Protein AF-A0A965PKW0-F1 (afdb_monomer_lite)

Secondary structure (DSSP, 8-state):
-------PPPHHHHHHHH---HHHHHHHHHHHHHHHHHHHHHHHHHHHHHH-TT-EEEEESGGG-EEEEESPPPGGG--HHHHHHHHHHHHHHHHHHHHHTSHHHHHHHHHHHTTTSTT--SS-EEE-TTS-EEEHHHHHHHHHHTT-------

Foldseek 3Di:
DQDPQDAADDLVVQCVVVVFDSVLSVQLSVLLVVVLVVVLQVVLQVLCCVLPVPWGWAFDDDPSNDTDIPPDDDPVPDDPSNVVSVVVSVVVSSVSSCQSRDPVNSVVQCVVQVSSADQGDSNQWDADPVRDIDGRSVVQVVCVVVVHDRDDDD

pLDDT: mean 87.4, std 13.44, range [31.47, 98.0]

Structure (mmCIF, N/CA/C/O backbone):
data_AF-A0A965PKW0-F1
#
_entry.id   AF-A0A965PKW0-F1
#
loop_
_atom_site.group_PDB
_atom_site.id
_atom_site.type_symbol
_atom_site.label_atom_id
_atom_site.label_alt_id
_atom_site.label_comp_id
_atom_site.label_asym_id
_atom_site.label_entity_id
_atom_site.label_seq_id
_atom_site.pdbx_PDB_ins_code
_atom_site.Cartn_x
_atom_site.Cartn_y
_atom_site.Cartn_z
_atom_site.occupancy
_atom_site.B_iso_or_equiv
_atom_site.auth_seq_id
_atom_site.auth_comp_id
_ato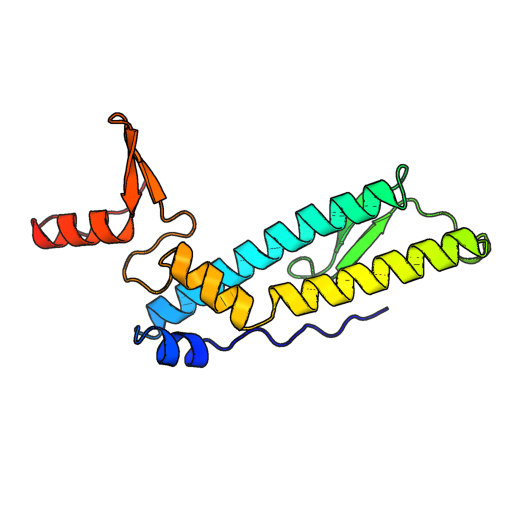m_site.auth_asym_id
_atom_site.auth_atom_id
_atom_site.pdbx_PDB_model_num
ATOM 1 N N . MET A 1 1 ? 8.504 -11.198 -18.149 1.00 33.97 1 MET A N 1
ATOM 2 C CA . MET A 1 1 ? 9.165 -11.850 -16.998 1.00 33.97 1 MET A CA 1
ATOM 3 C C . MET A 1 1 ? 8.154 -11.943 -15.864 1.00 33.97 1 MET A C 1
ATOM 5 O O . MET A 1 1 ? 7.546 -10.932 -15.546 1.00 33.97 1 MET A O 1
ATOM 9 N N . ASN A 1 2 ? 7.978 -13.122 -15.263 1.00 31.47 2 ASN A N 1
ATOM 10 C CA . ASN A 1 2 ? 6.992 -13.336 -14.200 1.00 31.47 2 ASN A CA 1
ATOM 11 C C . ASN A 1 2 ? 7.665 -13.153 -12.839 1.00 31.47 2 ASN A C 1
ATOM 13 O O . ASN A 1 2 ? 8.487 -13.976 -12.437 1.00 31.47 2 ASN A O 1
ATOM 17 N N . VAL A 1 3 ? 7.348 -12.059 -12.148 1.00 39.62 3 VAL A N 1
ATOM 18 C CA . VAL A 1 3 ? 7.779 -11.849 -10.764 1.00 39.62 3 VAL A CA 1
ATOM 19 C C . VAL A 1 3 ? 6.830 -12.641 -9.871 1.00 39.62 3 VAL A C 1
ATOM 21 O O . VAL A 1 3 ? 5.613 -12.503 -9.957 1.00 39.62 3 VAL A O 1
ATOM 24 N N . LYS A 1 4 ? 7.389 -13.543 -9.064 1.00 40.28 4 LYS A N 1
ATOM 25 C CA . LYS A 1 4 ? 6.650 -14.353 -8.092 1.00 40.28 4 LYS A CA 1
ATOM 26 C C . LYS A 1 4 ? 5.855 -13.407 -7.185 1.00 40.28 4 LYS A C 1
ATOM 28 O O . LYS A 1 4 ? 6.462 -12.520 -6.593 1.00 40.28 4 LYS A O 1
ATOM 33 N N . ALA A 1 5 ? 4.536 -13.594 -7.080 1.00 49.34 5 ALA A N 1
ATOM 34 C CA . ALA A 1 5 ? 3.728 -12.904 -6.078 1.00 49.34 5 ALA A CA 1
ATOM 35 C C . ALA A 1 5 ? 4.369 -13.165 -4.709 1.00 49.34 5 ALA A 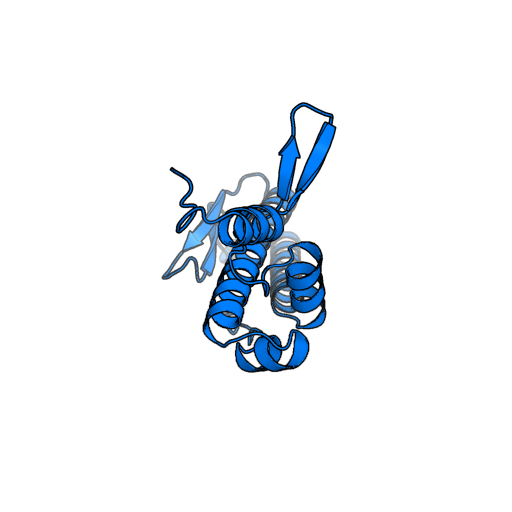C 1
ATOM 37 O O . ALA A 1 5 ? 4.522 -14.322 -4.300 1.00 49.34 5 ALA A O 1
ATOM 38 N N . TYR A 1 6 ? 4.868 -12.111 -4.071 1.00 61.50 6 TYR A N 1
ATOM 39 C CA . TYR A 1 6 ? 5.527 -12.234 -2.780 1.00 61.50 6 TYR A CA 1
ATOM 40 C C . TYR A 1 6 ? 4.489 -12.678 -1.750 1.00 61.50 6 TYR A C 1
ATOM 42 O O . TYR A 1 6 ? 3.313 -12.322 -1.832 1.00 61.50 6 TYR A O 1
ATOM 50 N N . LYS A 1 7 ? 4.914 -13.530 -0.815 1.00 72.62 7 LYS A N 1
ATOM 51 C CA . LYS A 1 7 ? 4.047 -13.988 0.267 1.00 72.62 7 LYS A CA 1
ATOM 52 C C . LYS A 1 7 ? 3.851 -12.808 1.216 1.00 72.62 7 LYS A C 1
ATOM 54 O O . LYS A 1 7 ? 4.807 -12.413 1.871 1.00 72.62 7 LYS A O 1
ATOM 59 N N . THR A 1 8 ? 2.644 -12.261 1.263 1.00 85.19 8 THR A N 1
ATOM 60 C CA . THR A 1 8 ? 2.259 -11.258 2.259 1.00 85.19 8 THR A CA 1
ATOM 61 C C . THR A 1 8 ? 2.197 -11.891 3.653 1.00 85.19 8 THR A C 1
ATOM 63 O O . THR A 1 8 ? 2.017 -13.116 3.758 1.00 85.19 8 THR A O 1
ATOM 66 N N . PRO A 1 9 ? 2.274 -11.090 4.728 1.00 90.19 9 PRO A N 1
ATOM 67 C CA . PRO A 1 9 ? 1.957 -11.554 6.074 1.00 90.19 9 PRO A CA 1
ATOM 68 C C . PRO A 1 9 ? 0.577 -12.218 6.131 1.00 90.19 9 PRO A C 1
ATOM 70 O O . PRO A 1 9 ? -0.323 -11.882 5.350 1.00 90.19 9 PRO A O 1
ATOM 73 N N . SER A 1 10 ? 0.411 -13.202 7.016 1.00 93.25 10 SER A N 1
ATOM 74 C CA . SER A 1 10 ? -0.879 -13.875 7.191 1.00 93.25 10 SER A CA 1
ATOM 75 C C . SER A 1 10 ? -1.782 -13.100 8.149 1.00 93.25 10 SER A C 1
ATOM 77 O O . SER A 1 10 ? -1.312 -12.385 9.030 1.00 93.25 10 SER A O 1
ATOM 79 N N . ILE A 1 11 ? -3.094 -13.296 8.015 1.00 96.00 11 ILE A N 1
ATOM 80 C CA . ILE A 1 11 ? -4.086 -12.785 8.975 1.00 96.00 11 ILE A CA 1
ATOM 81 C C . ILE A 1 11 ? -3.765 -13.281 10.394 1.00 96.00 11 ILE A C 1
ATOM 83 O O . ILE A 1 11 ? -3.763 -12.491 11.327 1.00 96.00 11 ILE A O 1
ATOM 87 N N . GLU A 1 12 ? -3.395 -14.557 10.540 1.00 96.56 12 GLU A N 1
ATOM 88 C CA . GLU A 1 12 ? -3.017 -15.164 11.829 1.00 96.56 12 GLU A CA 1
ATOM 89 C C . GLU A 1 12 ? -1.824 -14.465 12.490 1.00 96.56 12 GLU A C 1
ATOM 91 O O . GLU A 1 12 ? -1.749 -14.364 13.711 1.00 96.56 12 GLU A O 1
ATOM 96 N N . GLN A 1 13 ? -0.875 -13.969 11.694 1.00 96.19 13 GLN A N 1
ATOM 97 C CA . GLN A 1 13 ? 0.261 -13.220 12.220 1.00 96.19 13 GLN A CA 1
ATOM 98 C C . GLN A 1 13 ? -0.192 -11.880 12.820 1.00 96.19 13 GLN A C 1
ATOM 100 O O . GLN A 1 13 ? 0.274 -11.511 13.893 1.00 96.19 13 GLN A O 1
ATOM 105 N N . ILE A 1 14 ? -1.157 -11.207 12.184 1.00 97.31 14 ILE A N 1
ATOM 106 C CA . ILE A 1 14 ? -1.774 -9.973 12.694 1.00 97.31 14 ILE A CA 1
ATOM 107 C C . ILE A 1 14 ? -2.603 -10.260 13.957 1.00 97.31 14 ILE A C 1
ATOM 109 O O . ILE A 1 14 ? -2.472 -9.530 14.936 1.00 97.31 14 ILE A O 1
ATOM 113 N N . GLU A 1 15 ? -3.410 -11.329 13.973 1.00 97.69 15 GLU A N 1
ATOM 114 C CA . GLU A 1 15 ? -4.191 -11.740 15.156 1.00 97.69 15 GLU A CA 1
ATOM 115 C C . GLU A 1 15 ? -3.287 -11.947 16.378 1.00 97.69 15 GLU A C 1
ATOM 117 O O . GLU A 1 15 ? -3.580 -11.458 17.470 1.00 97.69 15 GLU A O 1
ATOM 122 N N . ASN A 1 16 ? -2.170 -12.653 16.188 1.00 97.25 16 ASN A N 1
ATOM 123 C CA . ASN A 1 16 ? -1.241 -12.968 17.267 1.00 97.25 16 ASN A CA 1
ATOM 124 C C . ASN A 1 16 ? -0.483 -11.738 17.775 1.00 97.25 16 ASN A C 1
ATOM 126 O O . ASN A 1 16 ? -0.310 -11.614 18.984 1.00 97.25 16 ASN A O 1
ATOM 130 N N . GLU A 1 17 ? -0.050 -10.850 16.878 1.00 98.00 17 GLU A N 1
ATOM 131 C CA . GLU A 1 17 ? 0.717 -9.653 17.241 1.00 98.00 17 GLU A CA 1
ATOM 132 C C . GLU A 1 17 ? -0.151 -8.596 17.936 1.00 98.00 17 GLU A C 1
ATOM 134 O O . GLU A 1 17 ? 0.231 -8.045 18.964 1.00 98.00 17 GLU A O 1
ATOM 139 N N . PHE A 1 18 ? -1.338 -8.317 17.391 1.00 97.31 18 PHE A N 1
ATOM 140 C CA . PHE A 1 18 ? -2.204 -7.241 17.882 1.00 97.31 18 PHE A CA 1
ATOM 141 C C . PHE A 1 18 ? -3.268 -7.716 18.877 1.00 97.31 18 PHE A C 1
ATOM 143 O O . PHE A 1 18 ? -4.014 -6.893 19.413 1.00 97.31 18 PHE A O 1
ATOM 150 N N . HIS A 1 19 ? -3.358 -9.027 19.123 1.00 97.50 19 HIS A N 1
ATOM 151 C CA . HIS A 1 19 ? -4.350 -9.651 20.0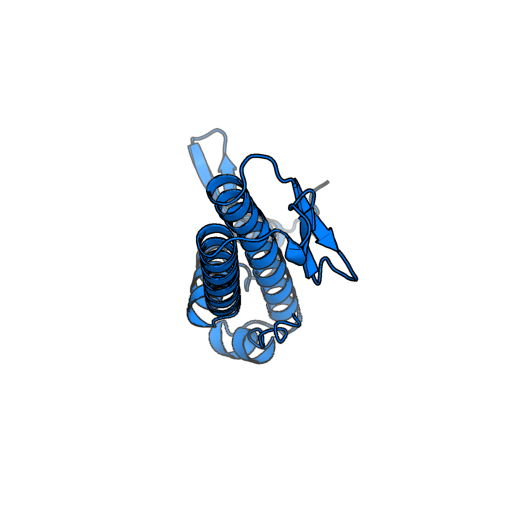04 1.00 97.50 19 HIS A CA 1
ATOM 152 C C . HIS A 1 19 ? -5.798 -9.237 19.679 1.00 97.50 19 HIS A C 1
ATOM 154 O O . HIS A 1 19 ? -6.621 -9.032 20.577 1.00 97.50 19 HIS A O 1
ATOM 160 N N . CYS A 1 20 ? -6.108 -9.088 18.390 1.00 95.94 20 CYS A N 1
ATOM 161 C CA . CYS A 1 20 ? -7.428 -8.706 17.894 1.00 95.94 20 CYS A CA 1
ATOM 162 C C . CYS A 1 20 ? -8.226 -9.919 17.394 1.00 95.94 20 CYS A C 1
ATOM 164 O O . CYS A 1 20 ? -7.696 -11.021 17.246 1.00 95.94 20 CYS A O 1
ATOM 166 N N . ASP A 1 21 ? -9.529 -9.730 17.165 1.00 96.81 21 ASP A N 1
ATOM 167 C CA . ASP A 1 21 ? -10.345 -10.776 16.555 1.00 96.81 21 ASP A CA 1
ATOM 168 C C . ASP A 1 21 ? -10.036 -10.928 15.056 1.00 96.81 21 ASP A C 1
ATOM 170 O O . ASP A 1 21 ? -9.511 -10.021 14.402 1.00 96.81 21 ASP A O 1
ATOM 174 N N . ARG A 1 22 ? -10.411 -12.079 14.488 1.00 96.62 22 ARG A N 1
ATOM 175 C CA . ARG A 1 22 ? -10.167 -12.382 13.075 1.00 96.62 22 ARG A CA 1
ATOM 176 C C . ARG A 1 22 ? -10.711 -11.326 12.125 1.00 96.62 22 ARG A C 1
ATOM 178 O O . ARG A 1 22 ? -10.100 -11.039 11.103 1.00 96.62 22 ARG A O 1
ATOM 185 N N . LYS A 1 23 ? -11.870 -10.752 12.443 1.00 97.00 23 LYS A N 1
ATOM 186 C CA . LYS A 1 23 ? -12.534 -9.769 11.585 1.00 97.00 23 LYS A CA 1
ATOM 187 C C . LYS A 1 23 ? -11.747 -8.458 11.549 1.00 97.00 23 LYS A C 1
ATOM 189 O O . LYS A 1 23 ? -11.656 -7.815 10.503 1.00 97.00 23 LYS A O 1
ATOM 194 N N . ASP A 1 24 ? -11.213 -8.040 12.687 1.00 97.00 24 ASP A N 1
ATOM 195 C CA . ASP A 1 24 ? -10.373 -6.860 12.819 1.00 97.00 24 ASP A CA 1
ATOM 196 C C . ASP A 1 24 ? -8.998 -7.102 12.172 1.00 97.00 24 ASP A C 1
ATOM 198 O O . ASP A 1 24 ? -8.521 -6.233 11.441 1.00 97.00 24 ASP A O 1
ATOM 202 N N . ALA A 1 25 ? -8.431 -8.306 12.306 1.00 97.44 25 ALA A N 1
ATOM 203 C CA . ALA A 1 25 ? -7.211 -8.713 11.607 1.00 97.44 25 ALA A CA 1
ATOM 204 C C . ALA A 1 25 ? -7.379 -8.766 10.077 1.00 97.44 25 ALA A C 1
ATOM 206 O O . ALA A 1 25 ? -6.542 -8.236 9.353 1.00 97.44 25 ALA A O 1
ATOM 207 N N . GLU A 1 26 ? -8.472 -9.341 9.563 1.00 97.12 26 GLU A N 1
ATOM 208 C CA . GLU A 1 26 ? -8.801 -9.366 8.128 1.00 97.12 26 GLU A CA 1
ATOM 209 C C . GLU A 1 26 ? -8.964 -7.952 7.561 1.00 97.12 26 GLU A C 1
ATOM 211 O O . GLU A 1 26 ? -8.491 -7.650 6.465 1.00 97.12 26 GLU A O 1
ATOM 216 N N . ARG A 1 27 ? -9.596 -7.052 8.322 1.00 97.25 27 ARG A N 1
ATOM 217 C CA . ARG A 1 27 ? -9.718 -5.644 7.932 1.00 97.25 27 ARG A CA 1
ATOM 218 C C . ARG A 1 27 ? -8.357 -4.949 7.896 1.00 97.25 27 ARG A C 1
ATOM 220 O O . ARG A 1 27 ? -8.063 -4.277 6.912 1.00 97.25 27 ARG A O 1
ATOM 227 N N . ALA A 1 28 ? -7.537 -5.124 8.930 1.00 97.25 28 ALA A N 1
ATOM 228 C CA . ALA A 1 28 ? -6.191 -4.561 8.973 1.00 97.25 28 ALA A CA 1
ATOM 229 C C . ALA A 1 28 ? -5.314 -5.089 7.832 1.00 97.25 28 ALA A C 1
ATOM 231 O O . ALA A 1 28 ? -4.607 -4.311 7.198 1.00 97.25 28 ALA A O 1
ATOM 232 N N . TRP A 1 29 ? -5.427 -6.384 7.524 1.00 96.12 29 TRP A N 1
ATOM 233 C CA . TRP A 1 29 ? -4.758 -7.016 6.392 1.00 96.12 29 TRP A CA 1
ATOM 234 C C . TRP A 1 29 ? -5.142 -6.347 5.068 1.00 96.12 29 TRP A C 1
ATOM 236 O O . TRP A 1 29 ? -4.263 -5.980 4.294 1.00 96.12 29 TRP A O 1
ATOM 246 N N . ASN A 1 30 ? -6.442 -6.132 4.828 1.00 95.25 30 ASN A N 1
ATOM 247 C CA . ASN A 1 30 ? -6.916 -5.479 3.604 1.00 95.25 30 ASN A CA 1
ATOM 248 C C . ASN A 1 30 ? -6.392 -4.042 3.491 1.00 95.25 30 ASN A C 1
ATOM 250 O O . ASN A 1 30 ? -5.900 -3.659 2.436 1.00 95.25 30 ASN A O 1
ATOM 254 N N . TYR A 1 31 ? -6.440 -3.259 4.572 1.00 96.06 31 TYR A N 1
ATOM 255 C CA . TYR A 1 31 ? -5.935 -1.883 4.551 1.00 96.06 31 TYR A CA 1
ATOM 256 C C . TYR A 1 31 ? -4.422 -1.814 4.320 1.00 96.06 31 TYR A C 1
ATOM 258 O O . TYR A 1 31 ? -3.972 -0.994 3.521 1.00 96.06 31 TYR A O 1
ATOM 266 N N . ALA A 1 32 ? -3.647 -2.703 4.950 1.00 94.62 32 ALA A N 1
ATOM 267 C CA . ALA A 1 32 ? -2.208 -2.797 4.723 1.00 94.62 32 ALA A CA 1
ATOM 268 C C . ALA A 1 32 ? -1.886 -3.200 3.280 1.00 94.62 32 ALA A C 1
ATOM 270 O O . ALA A 1 32 ? -1.020 -2.593 2.654 1.00 94.62 32 ALA A O 1
ATOM 271 N N . PHE A 1 33 ? -2.622 -4.166 2.726 1.00 92.00 33 PHE A N 1
ATOM 272 C CA . PHE A 1 33 ? -2.461 -4.588 1.339 1.00 92.00 33 PHE A CA 1
ATOM 273 C C . PHE A 1 33 ? -2.781 -3.462 0.347 1.00 92.00 33 PHE A C 1
ATOM 275 O O . PHE A 1 33 ? -2.002 -3.214 -0.571 1.00 92.00 33 PHE A O 1
ATOM 282 N N . GLU A 1 34 ? -3.900 -2.761 0.535 1.00 91.44 34 GLU A N 1
ATOM 283 C CA . GLU A 1 34 ? -4.297 -1.645 -0.328 1.00 91.44 34 GLU A CA 1
ATOM 284 C C . GLU A 1 34 ? -3.306 -0.471 -0.234 1.00 91.44 34 GLU A C 1
ATOM 286 O O . GLU A 1 34 ? -2.917 0.078 -1.263 1.00 91.44 34 GLU A O 1
ATOM 291 N N . SER A 1 35 ? -2.836 -0.131 0.974 1.00 91.94 35 SER A N 1
ATOM 292 C CA . SER A 1 35 ? -1.802 0.898 1.190 1.00 91.94 35 SER A CA 1
ATOM 293 C C . SER A 1 35 ? -0.485 0.534 0.494 1.00 91.94 35 SER A C 1
ATOM 295 O O . SER A 1 35 ? 0.080 1.331 -0.255 1.00 91.94 35 SER A O 1
ATOM 297 N N . ALA A 1 36 ? -0.022 -0.708 0.670 1.00 90.44 36 ALA A N 1
ATOM 298 C CA . ALA A 1 36 ? 1.167 -1.231 0.005 1.00 90.44 36 ALA A CA 1
ATOM 299 C C . ALA A 1 36 ? 1.041 -1.190 -1.526 1.00 90.44 36 ALA A C 1
ATOM 301 O O . ALA A 1 36 ? 1.999 -0.846 -2.219 1.00 90.44 36 ALA A O 1
ATOM 302 N N . GLN A 1 37 ? -0.136 -1.531 -2.058 1.00 87.62 37 GLN A N 1
ATOM 303 C CA . GLN A 1 37 ? -0.400 -1.494 -3.491 1.00 87.62 37 GLN A CA 1
ATOM 304 C C . GLN A 1 37 ? -0.343 -0.063 -4.038 1.00 87.62 37 GLN A C 1
ATOM 306 O O . GLN A 1 37 ? 0.304 0.156 -5.059 1.00 87.62 37 GLN A O 1
ATOM 311 N N . GLU A 1 38 ? -0.995 0.898 -3.381 1.00 88.94 38 GLU A N 1
ATOM 312 C CA . GLU A 1 38 ? -0.973 2.306 -3.801 1.00 88.94 38 GLU A CA 1
ATOM 313 C C . GLU A 1 38 ? 0.448 2.861 -3.831 1.00 88.94 38 GLU A C 1
ATOM 315 O O . GLU A 1 38 ? 0.894 3.331 -4.878 1.00 88.94 38 GLU A O 1
ATOM 320 N N . ARG A 1 39 ? 1.196 2.698 -2.733 1.00 90.31 39 ARG A N 1
ATOM 321 C CA . ARG A 1 39 ? 2.584 3.175 -2.639 1.00 90.31 39 ARG A CA 1
ATOM 322 C C . ARG A 1 39 ? 3.483 2.532 -3.689 1.00 90.31 39 ARG A C 1
ATOM 324 O O . ARG A 1 39 ? 4.270 3.225 -4.329 1.00 90.31 39 ARG A O 1
ATOM 331 N N . PHE A 1 40 ? 3.324 1.226 -3.924 1.00 90.19 40 PHE A N 1
ATOM 332 C CA . PHE A 1 40 ? 4.058 0.539 -4.983 1.00 90.19 40 PHE A CA 1
ATOM 333 C C . PHE A 1 40 ? 3.818 1.179 -6.350 1.00 90.19 40 PHE A C 1
ATOM 335 O O . PHE A 1 40 ? 4.785 1.406 -7.072 1.0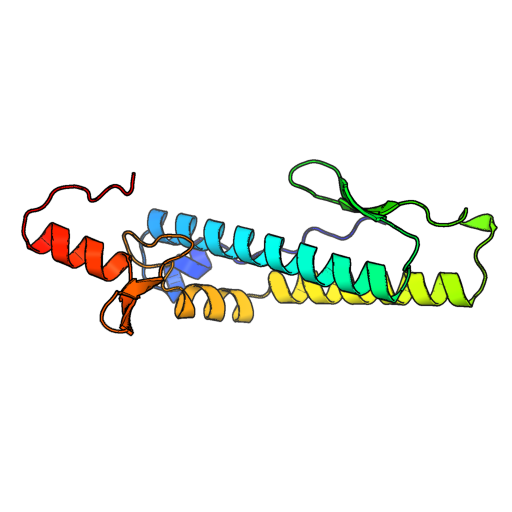0 90.19 40 PHE A O 1
ATOM 342 N N . TRP A 1 41 ? 2.565 1.452 -6.722 1.00 87.06 41 TRP A N 1
ATOM 343 C CA . TRP A 1 41 ? 2.262 2.010 -8.042 1.00 87.06 41 TRP A CA 1
ATOM 344 C C . TRP A 1 41 ? 2.749 3.442 -8.202 1.00 87.06 41 TRP A C 1
ATOM 346 O O . TRP A 1 41 ? 3.277 3.761 -9.266 1.00 87.06 41 TRP A O 1
ATOM 356 N N . GLU A 1 42 ? 2.616 4.270 -7.166 1.00 89.81 42 GLU A N 1
ATOM 357 C CA . GLU A 1 42 ? 3.132 5.641 -7.161 1.00 89.81 42 GLU A CA 1
ATOM 358 C C . GLU A 1 42 ? 4.655 5.652 -7.349 1.00 89.81 42 GLU A C 1
ATOM 360 O O . GLU A 1 42 ? 5.165 6.217 -8.318 1.00 89.81 42 GLU A O 1
ATOM 365 N N . GLU A 1 43 ? 5.387 4.933 -6.495 1.00 91.56 43 GLU A N 1
ATOM 366 C CA . GLU A 1 43 ? 6.850 4.898 -6.551 1.00 91.56 43 GLU A CA 1
ATOM 367 C C . GLU A 1 43 ? 7.362 4.210 -7.833 1.00 91.56 43 GLU A C 1
ATOM 369 O O . GLU A 1 43 ? 8.323 4.667 -8.455 1.00 91.56 43 GLU A O 1
ATOM 374 N N . ALA A 1 44 ? 6.710 3.134 -8.291 1.00 89.62 44 ALA A N 1
ATOM 375 C CA . ALA A 1 44 ? 7.103 2.438 -9.516 1.00 89.62 44 ALA A CA 1
ATOM 376 C C . ALA A 1 44 ? 6.896 3.314 -10.756 1.00 89.62 44 ALA A C 1
ATOM 378 O O . ALA A 1 44 ? 7.697 3.252 -11.694 1.00 89.62 44 ALA A O 1
ATOM 379 N N . GLN A 1 45 ? 5.844 4.138 -10.756 1.00 89.88 45 GLN A N 1
ATOM 380 C CA . GLN A 1 45 ? 5.592 5.099 -11.818 1.00 89.88 45 GLN A CA 1
ATOM 381 C C . GLN A 1 45 ? 6.686 6.164 -11.876 1.00 89.88 45 GLN A C 1
ATOM 383 O O . GLN A 1 45 ? 7.124 6.513 -12.974 1.00 89.88 45 GLN A O 1
ATOM 388 N N . ASP A 1 46 ? 7.139 6.664 -10.732 1.00 91.62 46 ASP A N 1
ATOM 389 C CA . ASP A 1 46 ? 8.189 7.680 -10.682 1.00 91.62 46 ASP A CA 1
ATOM 390 C C . ASP A 1 46 ? 9.537 7.122 -11.155 1.00 91.62 46 ASP A C 1
ATOM 392 O O . ASP A 1 46 ? 10.174 7.717 -12.025 1.00 91.62 46 ASP A O 1
ATOM 396 N N . ILE A 1 47 ? 9.906 5.906 -10.736 1.00 91.94 47 ILE A N 1
ATOM 397 C CA . ILE A 1 47 ? 11.109 5.229 -11.254 1.00 91.94 47 ILE A CA 1
ATOM 398 C C . ILE A 1 47 ? 11.002 5.009 -12.773 1.00 91.94 47 ILE A C 1
ATOM 400 O O . ILE A 1 47 ? 11.983 5.179 -13.504 1.00 91.94 47 ILE A O 1
ATOM 404 N N . ALA A 1 48 ? 9.823 4.616 -13.269 1.00 90.06 48 ALA A N 1
ATOM 405 C CA . ALA A 1 48 ? 9.609 4.415 -14.698 1.00 90.06 48 ALA A CA 1
ATOM 406 C C . ALA A 1 48 ? 9.786 5.723 -15.485 1.00 90.06 48 ALA A C 1
ATOM 408 O O . ALA A 1 48 ? 10.473 5.709 -16.505 1.00 90.06 48 ALA A O 1
ATOM 409 N N . LYS A 1 49 ? 9.230 6.842 -15.000 1.00 91.50 49 LYS A N 1
ATOM 410 C CA . LYS A 1 49 ? 9.395 8.171 -15.616 1.00 91.50 49 LYS A CA 1
ATOM 411 C C . LYS A 1 49 ? 10.855 8.618 -15.634 1.00 91.50 49 LYS A C 1
ATOM 413 O O . LYS A 1 49 ? 11.310 9.147 -16.644 1.00 91.50 49 LYS A O 1
ATOM 418 N N . ASP A 1 50 ? 11.601 8.365 -14.563 1.00 93.19 50 ASP A N 1
ATOM 419 C CA . ASP A 1 50 ? 13.012 8.752 -14.477 1.00 93.19 50 ASP A CA 1
ATOM 420 C C . ASP A 1 50 ? 13.891 7.978 -15.472 1.00 93.19 50 ASP A C 1
ATOM 422 O O . ASP A 1 50 ? 14.803 8.532 -16.094 1.00 93.19 50 ASP A O 1
ATOM 426 N N . LEU A 1 51 ? 13.627 6.681 -15.651 1.00 91.50 51 LEU A N 1
ATOM 427 C CA . LEU A 1 51 ? 14.407 5.832 -16.558 1.00 91.50 51 LEU A CA 1
ATOM 428 C C . LEU A 1 51 ? 13.955 5.954 -18.021 1.00 91.50 51 LEU A C 1
ATOM 430 O O . LEU A 1 51 ? 14.799 5.881 -18.932 1.00 91.50 51 LEU A O 1
ATOM 434 N N . PHE A 1 52 ? 12.650 6.144 -18.228 1.00 91.31 52 PHE A N 1
ATOM 435 C CA . PHE A 1 52 ? 11.943 6.117 -19.509 1.00 91.31 52 PHE A CA 1
ATOM 436 C C . PHE A 1 52 ? 10.944 7.296 -19.611 1.00 91.31 52 PHE A C 1
ATOM 438 O O . PHE A 1 52 ? 9.731 7.090 -19.551 1.00 91.31 52 PHE A O 1
ATOM 445 N N . PRO A 1 53 ? 11.426 8.540 -19.787 1.00 89.25 53 PRO A N 1
ATOM 446 C CA . PRO A 1 53 ? 10.593 9.748 -19.695 1.00 89.25 53 PRO A CA 1
ATOM 447 C C . PRO A 1 53 ? 9.498 9.849 -20.764 1.00 89.25 53 PRO A C 1
ATOM 449 O O . PRO A 1 53 ? 8.449 10.435 -20.512 1.00 89.25 53 PRO A O 1
ATOM 452 N N . ASP A 1 54 ? 9.716 9.251 -21.937 1.00 89.81 54 ASP A N 1
ATOM 453 C CA . ASP A 1 54 ? 8.757 9.263 -23.051 1.00 89.81 54 ASP A CA 1
ATOM 454 C C . ASP A 1 54 ? 7.776 8.076 -23.016 1.00 89.81 54 ASP A C 1
ATOM 456 O O . ASP A 1 54 ? 7.014 7.860 -23.960 1.00 89.81 54 ASP A O 1
ATOM 460 N N . CYS A 1 55 ? 7.819 7.265 -21.957 1.00 85.56 55 CYS A N 1
ATOM 461 C CA . CYS A 1 55 ? 6.986 6.079 -21.807 1.00 85.56 55 CYS A CA 1
ATOM 462 C C . CYS A 1 55 ? 5.819 6.321 -20.850 1.00 85.56 55 CYS A C 1
ATOM 464 O O . CYS A 1 55 ? 5.866 7.151 -19.943 1.00 85.56 55 CYS A O 1
ATOM 466 N N . THR A 1 56 ? 4.770 5.524 -21.022 1.00 86.69 56 THR A N 1
ATOM 467 C CA . THR A 1 56 ? 3.663 5.449 -20.067 1.00 86.69 56 THR A CA 1
ATOM 468 C C . THR A 1 56 ? 3.797 4.196 -19.215 1.00 86.69 56 THR A C 1
ATOM 470 O O . THR A 1 56 ? 4.247 3.150 -19.680 1.00 86.69 56 THR A O 1
ATOM 473 N N . PHE A 1 57 ? 3.417 4.304 -17.947 1.00 84.50 57 PHE A N 1
ATOM 474 C CA . PHE A 1 57 ? 3.456 3.207 -16.989 1.00 84.50 57 PHE A CA 1
ATOM 475 C C . PHE A 1 57 ? 2.042 2.885 -16.524 1.00 84.50 57 PHE A C 1
ATOM 477 O O . PHE A 1 57 ? 1.246 3.793 -16.281 1.00 84.50 57 PHE A O 1
ATOM 484 N N . GLY A 1 58 ? 1.730 1.600 -16.411 1.00 83.06 58 GLY A N 1
ATOM 485 C CA . GLY A 1 58 ? 0.420 1.150 -15.976 1.00 83.06 58 GLY A CA 1
ATOM 486 C C . GLY A 1 58 ? 0.432 -0.258 -15.405 1.00 83.06 58 GLY A C 1
ATOM 487 O O . GLY A 1 58 ? 1.478 -0.896 -15.258 1.00 83.06 58 GLY A O 1
ATOM 488 N N . ALA A 1 59 ? -0.771 -0.727 -15.091 1.00 82.69 59 ALA A N 1
ATOM 489 C CA . ALA A 1 59 ? -1.014 -2.049 -14.548 1.00 82.69 59 ALA A CA 1
ATOM 490 C C . ALA A 1 59 ? -1.919 -2.859 -15.488 1.00 82.69 59 ALA A C 1
ATOM 492 O O . ALA A 1 59 ? -2.950 -2.362 -15.940 1.00 82.69 59 ALA A O 1
ATOM 493 N N . GLU A 1 60 ? -1.574 -4.122 -15.738 1.00 77.94 60 GLU A N 1
ATOM 494 C CA . GLU A 1 60 ? -2.410 -5.063 -16.493 1.00 77.94 60 GLU A CA 1
ATOM 495 C C . GLU A 1 60 ? -2.733 -6.328 -15.689 1.00 77.94 60 GLU A C 1
ATOM 497 O O . GLU A 1 60 ? -2.096 -6.658 -14.688 1.00 77.94 60 GLU A O 1
ATOM 502 N N . GLY A 1 61 ? -3.737 -7.078 -16.151 1.00 67.31 61 GLY A N 1
ATOM 503 C CA . GLY A 1 61 ? -4.184 -8.325 -15.529 1.00 67.31 61 GLY A CA 1
ATOM 504 C C . GLY A 1 61 ? -5.098 -8.136 -14.315 1.00 67.31 61 GLY A C 1
ATOM 505 O O . GLY A 1 61 ? -5.477 -7.029 -13.936 1.00 67.31 61 GLY A O 1
ATOM 506 N N . ARG A 1 62 ? -5.506 -9.259 -13.706 1.00 58.16 62 ARG A N 1
ATOM 507 C CA . ARG A 1 62 ? -6.409 -9.242 -12.543 1.00 58.16 62 ARG A CA 1
ATOM 508 C C . ARG A 1 62 ? -5.728 -8.551 -11.363 1.00 58.16 62 ARG A C 1
ATOM 510 O O . ARG A 1 62 ? -4.584 -8.872 -11.055 1.00 58.16 62 ARG A O 1
ATOM 517 N N . CYS A 1 63 ? -6.452 -7.628 -10.730 1.00 58.91 63 CYS A N 1
ATOM 518 C CA . CYS A 1 63 ? -5.986 -6.838 -9.586 1.00 58.91 63 CYS A CA 1
ATOM 519 C C . CYS A 1 63 ? -4.689 -6.046 -9.853 1.00 58.91 63 CYS A C 1
ATOM 521 O O . CYS A 1 63 ? -3.934 -5.790 -8.921 1.00 58.91 63 CYS A O 1
ATOM 523 N N . GLY A 1 64 ? -4.408 -5.694 -11.116 1.00 60.88 64 GLY A N 1
ATOM 524 C CA . GLY A 1 64 ? -3.161 -5.022 -11.491 1.00 60.88 64 GLY A CA 1
ATOM 525 C C . GLY A 1 64 ? -1.928 -5.924 -11.393 1.00 60.88 64 GLY A C 1
ATOM 526 O O . GLY A 1 64 ? -0.846 -5.448 -11.096 1.00 60.88 64 GLY A O 1
ATOM 527 N N . GLY A 1 65 ? -2.063 -7.237 -11.597 1.00 65.44 65 GLY A N 1
ATOM 528 C CA . GLY A 1 65 ? -0.980 -8.206 -11.375 1.00 65.44 65 GLY A CA 1
ATOM 529 C C . GLY A 1 65 ? 0.311 -8.016 -12.192 1.00 65.44 65 GLY A C 1
ATOM 530 O O . GLY A 1 65 ? 1.291 -8.705 -11.911 1.00 65.44 65 GLY A O 1
ATOM 531 N N . TRP A 1 66 ? 0.341 -7.117 -13.179 1.00 70.88 66 TRP A N 1
ATOM 532 C CA . TRP A 1 66 ? 1.508 -6.843 -14.019 1.00 70.88 66 TRP A CA 1
ATOM 533 C C . TRP A 1 66 ? 1.834 -5.359 -14.063 1.00 70.88 66 TRP A C 1
ATOM 535 O O . TRP A 1 66 ? 0.997 -4.570 -14.482 1.00 70.88 66 TRP A O 1
ATOM 545 N N . ALA A 1 67 ? 3.069 -4.995 -13.718 1.00 82.00 67 ALA A N 1
ATOM 546 C CA . ALA A 1 67 ? 3.616 -3.676 -14.017 1.00 82.00 67 ALA A CA 1
ATOM 547 C C . ALA A 1 67 ? 4.052 -3.628 -15.488 1.00 82.00 67 ALA A C 1
ATOM 549 O O . ALA A 1 67 ? 4.858 -4.458 -15.920 1.00 82.00 67 ALA A O 1
ATOM 550 N N . VAL A 1 68 ? 3.507 -2.684 -16.255 1.00 84.31 68 VAL A N 1
ATOM 551 C CA . VAL A 1 68 ? 3.718 -2.580 -17.704 1.00 84.31 68 VAL A CA 1
ATOM 552 C C . VAL A 1 68 ? 4.235 -1.190 -18.056 1.00 84.31 68 VAL A C 1
ATOM 554 O O . VAL A 1 68 ? 3.688 -0.180 -17.621 1.00 84.31 68 VAL A O 1
ATOM 557 N N . VAL A 1 69 ? 5.299 -1.151 -18.861 1.00 85.88 69 VAL A N 1
ATOM 558 C CA . VAL A 1 69 ? 5.830 0.073 -19.468 1.00 85.88 69 VAL A CA 1
ATOM 559 C C . VAL A 1 69 ? 5.491 0.029 -20.954 1.00 85.88 69 VAL A C 1
ATOM 561 O O . VAL A 1 69 ? 5.908 -0.885 -21.667 1.00 85.88 69 VAL A O 1
ATOM 564 N N . TYR A 1 70 ? 4.721 1.002 -21.415 1.00 86.94 70 TYR A N 1
ATOM 565 C CA . TYR A 1 70 ? 4.316 1.144 -22.807 1.00 86.94 70 TYR A CA 1
ATOM 566 C C . TYR A 1 70 ? 5.240 2.112 -23.543 1.00 86.94 70 TYR A C 1
ATOM 568 O O . TYR A 1 70 ? 5.925 2.921 -22.927 1.00 86.94 70 TYR A O 1
ATOM 576 N N . GLN A 1 71 ? 5.199 2.061 -24.878 1.00 89.81 71 GLN A N 1
ATOM 577 C CA . GLN A 1 71 ? 5.930 2.979 -25.768 1.00 89.81 71 GLN A CA 1
ATOM 578 C C . GLN A 1 71 ? 7.460 2.850 -25.691 1.00 89.81 71 GLN A C 1
ATOM 580 O O . GLN A 1 71 ? 8.186 3.715 -26.174 1.00 89.81 71 GLN A O 1
ATOM 585 N N . LEU A 1 72 ? 7.956 1.727 -25.163 1.00 88.44 72 LEU A N 1
ATOM 586 C CA . LEU A 1 72 ? 9.360 1.361 -25.297 1.00 88.44 72 LEU A CA 1
ATOM 587 C C . LEU A 1 72 ? 9.696 1.030 -26.760 1.00 88.44 72 LEU A C 1
ATOM 589 O O . LEU A 1 72 ? 8.863 0.451 -27.469 1.00 88.44 72 LEU A O 1
ATOM 593 N N . PRO A 1 73 ? 10.922 1.339 -27.216 1.00 88.75 73 PRO A N 1
ATOM 594 C CA . PRO A 1 73 ? 11.388 0.891 -28.518 1.00 88.75 73 PRO A CA 1
ATOM 595 C C . PRO A 1 73 ? 11.408 -0.648 -28.588 1.00 88.75 73 PRO A C 1
ATOM 597 O O . PRO A 1 73 ? 11.520 -1.305 -27.544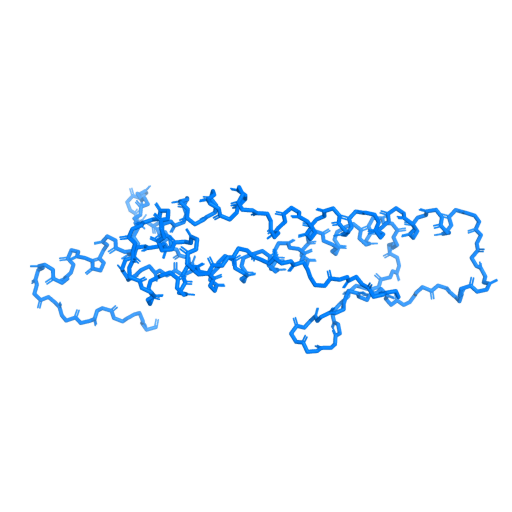 1.00 88.75 73 PRO A O 1
ATOM 600 N N . PRO A 1 74 ? 11.321 -1.242 -29.794 1.00 90.44 74 PRO A N 1
ATOM 601 C CA . PRO A 1 74 ? 11.392 -2.690 -29.968 1.00 90.44 74 PRO A CA 1
ATOM 602 C C . PRO A 1 74 ? 12.625 -3.286 -29.283 1.00 90.44 74 PRO A C 1
ATOM 604 O O . PRO A 1 74 ? 13.707 -2.713 -29.355 1.00 90.44 74 PRO A O 1
ATOM 607 N N . VAL A 1 75 ? 12.479 -4.450 -28.646 1.00 88.56 75 VAL A N 1
ATOM 608 C CA . VAL A 1 75 ? 13.571 -5.090 -27.882 1.00 88.56 75 VAL A CA 1
ATOM 609 C C . VAL A 1 75 ? 14.821 -5.306 -28.742 1.00 88.56 75 VAL A C 1
ATOM 611 O O . VAL A 1 75 ? 15.935 -5.094 -28.274 1.00 88.56 75 VAL A O 1
ATOM 614 N N . ASP A 1 76 ? 14.643 -5.636 -30.021 1.00 92.88 76 ASP A N 1
ATOM 615 C CA . ASP A 1 76 ? 15.746 -5.868 -30.960 1.00 92.88 76 ASP A CA 1
ATOM 616 C C . ASP A 1 76 ? 16.549 -4.596 -31.294 1.00 92.88 76 ASP A C 1
ATOM 618 O O . ASP A 1 76 ? 17.638 -4.686 -31.858 1.00 92.88 76 ASP A O 1
ATOM 622 N N . SER A 1 77 ? 16.036 -3.408 -30.952 1.00 93.69 77 SER A N 1
ATOM 623 C CA . SER A 1 77 ? 16.732 -2.130 -31.132 1.00 93.69 77 SER A CA 1
ATOM 624 C C . SER A 1 77 ? 17.383 -1.610 -29.849 1.00 93.69 77 SER A C 1
ATOM 626 O O . SER A 1 77 ? 17.833 -0.465 -29.822 1.00 93.69 77 SER A O 1
ATOM 628 N N . TRP A 1 78 ? 17.378 -2.388 -28.764 1.00 94.00 78 TRP A N 1
ATOM 629 C CA . TRP A 1 78 ? 17.957 -1.955 -27.497 1.00 94.00 78 TRP A CA 1
ATOM 630 C C . TRP A 1 78 ? 19.481 -2.008 -27.552 1.00 94.00 78 TRP A C 1
ATOM 632 O O . TRP A 1 78 ? 20.080 -3.032 -27.878 1.00 94.00 78 TRP A O 1
ATOM 642 N N . ASP A 1 79 ? 20.111 -0.902 -27.173 1.00 94.31 79 ASP A N 1
ATOM 643 C CA . ASP A 1 79 ? 21.542 -0.866 -26.910 1.00 94.31 79 ASP A CA 1
ATOM 644 C C . ASP A 1 79 ? 21.855 -1.317 -25.470 1.00 94.31 79 ASP A C 1
ATOM 646 O O . ASP A 1 79 ? 20.973 -1.599 -24.650 1.00 94.31 79 ASP A O 1
ATOM 650 N N . ALA A 1 80 ? 23.145 -1.381 -25.137 1.00 94.69 80 ALA A N 1
ATOM 651 C CA 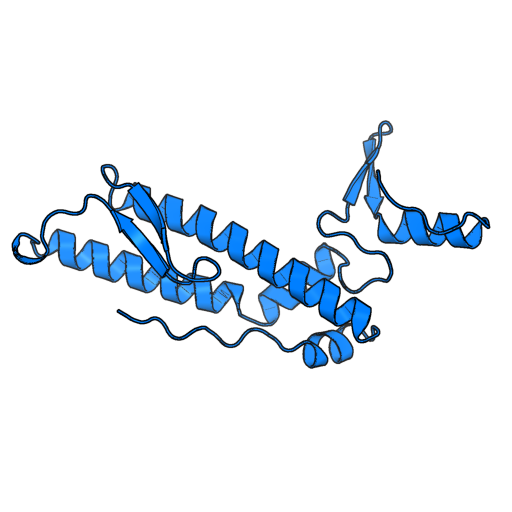. ALA A 1 80 ? 23.589 -1.777 -23.803 1.00 94.69 80 ALA A CA 1
ATOM 652 C C . ALA A 1 80 ? 23.066 -0.846 -22.689 1.00 94.69 80 ALA A C 1
ATOM 654 O O . ALA A 1 80 ? 22.866 -1.299 -21.561 1.00 94.69 80 ALA A O 1
ATOM 655 N N . VAL A 1 81 ? 22.823 0.436 -22.989 1.00 93.75 81 VAL A N 1
ATOM 656 C CA . VAL A 1 81 ? 22.301 1.409 -22.019 1.00 93.75 81 VAL A CA 1
ATOM 657 C C . VAL A 1 81 ? 20.840 1.102 -21.710 1.00 93.75 81 VAL A C 1
ATOM 659 O O . VAL A 1 81 ? 20.462 1.039 -20.540 1.00 93.75 81 VAL A O 1
ATOM 662 N N . GLN A 1 82 ? 20.029 0.855 -22.735 1.00 92.44 82 GLN A N 1
ATOM 663 C CA . GLN A 1 82 ? 18.618 0.515 -22.594 1.00 92.44 82 GLN A CA 1
ATOM 664 C C . GLN A 1 82 ? 18.434 -0.799 -21.822 1.00 92.44 82 GLN A C 1
ATOM 666 O O . GLN A 1 82 ? 17.616 -0.868 -20.901 1.00 92.44 82 GLN A O 1
ATOM 671 N N . VAL A 1 83 ? 19.251 -1.813 -22.122 1.00 94.06 83 VAL A N 1
ATOM 672 C CA . VAL A 1 83 ? 19.263 -3.085 -21.380 1.00 94.06 83 VAL A CA 1
ATOM 673 C C . VAL A 1 83 ? 19.625 -2.861 -19.908 1.00 94.06 83 VAL A C 1
ATOM 675 O O . VAL A 1 83 ? 18.961 -3.401 -19.021 1.00 94.06 83 VAL A O 1
ATOM 678 N N . ALA A 1 84 ? 20.639 -2.039 -19.621 1.00 94.56 84 ALA A N 1
ATOM 679 C CA . ALA A 1 84 ? 21.047 -1.734 -18.251 1.00 94.56 84 ALA A CA 1
ATOM 680 C C . ALA A 1 84 ? 19.964 -0.968 -17.471 1.00 94.56 84 ALA A C 1
ATOM 682 O O . ALA A 1 84 ? 19.699 -1.290 -16.309 1.00 94.56 84 ALA A O 1
ATOM 683 N N . LYS A 1 85 ? 19.294 0.002 -18.108 1.00 93.12 85 LYS A N 1
ATOM 684 C CA . LYS A 1 85 ? 18.148 0.715 -17.523 1.00 93.12 85 LYS A CA 1
ATOM 685 C C . LYS A 1 85 ? 17.013 -0.243 -17.180 1.00 93.12 85 LYS A C 1
ATOM 687 O O . LYS A 1 85 ? 16.497 -0.195 -16.067 1.00 93.12 85 LYS A O 1
ATOM 692 N N . TRP A 1 86 ? 16.664 -1.143 -18.099 1.00 93.12 86 TRP A N 1
ATOM 693 C CA . TRP A 1 86 ? 15.619 -2.138 -17.869 1.00 93.12 86 TRP A CA 1
ATOM 694 C C . TRP A 1 86 ? 15.962 -3.086 -16.715 1.00 93.12 86 TRP A C 1
ATOM 696 O O . TRP A 1 86 ? 15.143 -3.299 -15.822 1.00 93.12 86 TRP A O 1
ATOM 706 N N . ALA A 1 87 ? 17.196 -3.594 -16.669 1.00 92.44 87 ALA A N 1
ATOM 707 C CA . ALA A 1 87 ? 17.660 -4.437 -15.568 1.00 92.44 87 ALA A CA 1
ATOM 708 C C . ALA A 1 87 ? 17.632 -3.700 -14.214 1.00 92.44 87 ALA A C 1
ATOM 710 O O . ALA A 1 87 ? 17.274 -4.284 -13.188 1.00 92.44 87 ALA A O 1
ATOM 711 N N . SER A 1 88 ? 17.980 -2.408 -14.205 1.00 93.44 88 SER A N 1
ATOM 712 C CA . SER A 1 88 ? 17.879 -1.557 -13.016 1.00 93.44 88 SER A CA 1
ATOM 713 C C . SER A 1 88 ? 16.428 -1.385 -12.566 1.00 93.44 88 SER A C 1
ATOM 715 O O . SER A 1 88 ? 16.129 -1.600 -11.391 1.00 93.44 88 SER A O 1
ATOM 717 N N . PHE A 1 89 ? 15.523 -1.060 -13.494 1.00 91.38 89 PHE A N 1
ATOM 718 C CA . PHE A 1 89 ? 14.092 -0.919 -13.226 1.00 91.38 89 PHE A CA 1
ATOM 719 C C . PHE A 1 89 ? 13.522 -2.185 -12.584 1.00 91.38 89 PHE A C 1
ATOM 721 O O . PHE A 1 89 ? 12.958 -2.154 -11.492 1.00 91.38 89 PHE A O 1
ATOM 728 N N . GLU A 1 90 ? 13.774 -3.332 -13.208 1.00 91.19 90 GLU A N 1
ATOM 729 C CA . GLU A 1 90 ? 13.347 -4.635 -12.716 1.00 91.19 90 GLU A CA 1
ATOM 730 C C . GLU A 1 90 ? 13.865 -4.939 -11.299 1.00 91.19 90 GLU A C 1
ATOM 732 O O . GLU A 1 90 ? 13.124 -5.432 -10.443 1.00 91.19 90 GLU A O 1
ATOM 737 N N . SER A 1 91 ? 15.146 -4.659 -11.050 1.00 91.62 91 SER A N 1
ATOM 738 C CA . SER A 1 91 ? 15.779 -4.868 -9.746 1.00 91.62 91 SER A CA 1
ATOM 739 C C . SER A 1 91 ? 15.132 -4.008 -8.660 1.00 91.62 91 SER A C 1
ATOM 741 O O . SER A 1 91 ? 14.891 -4.493 -7.553 1.00 91.62 91 SER A O 1
ATOM 743 N N . GLN A 1 92 ? 14.806 -2.754 -8.980 1.00 92.00 92 GLN A N 1
ATOM 744 C CA . GLN A 1 92 ? 14.131 -1.842 -8.061 1.00 92.00 92 GLN A CA 1
ATOM 745 C C . GLN A 1 92 ? 12.712 -2.318 -7.741 1.00 92.00 92 GLN A C 1
ATOM 747 O O . GLN A 1 92 ? 12.400 -2.483 -6.564 1.00 92.00 92 GLN A O 1
ATOM 752 N N . LEU A 1 93 ? 11.907 -2.684 -8.747 1.00 89.75 93 LEU A N 1
ATOM 753 C CA . LEU A 1 93 ? 10.556 -3.209 -8.511 1.00 89.75 93 LEU A CA 1
ATOM 754 C C . LEU A 1 93 ? 10.571 -4.465 -7.630 1.00 89.75 93 LEU A C 1
ATOM 756 O O . LEU A 1 93 ? 9.785 -4.584 -6.694 1.00 89.75 93 LEU A O 1
ATOM 760 N N . LYS A 1 94 ? 11.503 -5.396 -7.864 1.00 87.62 94 LYS A N 1
ATOM 761 C CA . LYS A 1 94 ? 11.647 -6.598 -7.023 1.00 87.62 94 LYS A CA 1
ATOM 762 C C . LYS A 1 94 ? 11.996 -6.264 -5.571 1.00 87.62 94 LYS A C 1
ATOM 764 O O . LYS A 1 94 ? 11.525 -6.943 -4.658 1.00 87.62 94 LYS A O 1
ATOM 769 N N . LYS A 1 95 ? 12.830 -5.246 -5.341 1.00 89.38 95 LYS A N 1
ATOM 770 C CA . LYS A 1 95 ? 13.158 -4.774 -3.987 1.00 89.38 95 LYS A CA 1
ATOM 771 C C . LYS A 1 95 ? 11.954 -4.117 -3.321 1.00 89.38 95 LYS A C 1
ATOM 773 O O . LYS A 1 95 ? 11.695 -4.421 -2.162 1.00 89.38 95 LYS A O 1
ATOM 778 N N . MET A 1 96 ? 11.209 -3.295 -4.055 1.00 89.38 96 MET A N 1
ATOM 779 C CA . MET A 1 96 ? 9.997 -2.643 -3.561 1.00 89.38 96 MET A CA 1
ATOM 780 C C . MET A 1 96 ? 8.951 -3.666 -3.142 1.00 89.38 96 MET A C 1
ATOM 782 O O . MET A 1 96 ? 8.524 -3.652 -1.996 1.00 89.38 96 MET A O 1
ATOM 786 N N . VAL A 1 97 ? 8.599 -4.616 -4.017 1.00 86.75 97 VAL A N 1
ATOM 787 C CA . VAL A 1 97 ? 7.602 -5.643 -3.671 1.00 86.75 97 VAL A CA 1
ATOM 788 C C . VAL A 1 97 ? 8.066 -6.470 -2.471 1.00 86.75 97 VAL A C 1
ATOM 790 O O . VAL A 1 97 ? 7.261 -6.784 -1.601 1.00 86.75 97 VAL A O 1
ATOM 793 N N . LYS A 1 98 ? 9.368 -6.776 -2.368 1.00 87.19 98 LYS A N 1
ATOM 794 C CA . LYS A 1 98 ? 9.911 -7.421 -1.167 1.00 87.19 98 LYS A CA 1
ATOM 795 C C . LYS A 1 98 ? 9.671 -6.570 0.084 1.00 87.19 98 LYS A C 1
ATOM 797 O O . LYS A 1 98 ? 9.226 -7.123 1.077 1.00 87.19 98 LYS A O 1
ATOM 802 N N . GLY A 1 99 ? 9.966 -5.272 0.033 1.00 88.00 99 GLY A N 1
ATOM 803 C CA . GLY A 1 99 ? 9.752 -4.348 1.148 1.00 88.00 99 GLY A CA 1
ATOM 804 C C . GLY A 1 99 ? 8.276 -4.242 1.526 1.00 88.00 99 GLY A C 1
ATOM 805 O O . GLY A 1 99 ? 7.909 -4.524 2.659 1.00 88.00 99 GLY A O 1
ATOM 806 N N . TYR A 1 100 ? 7.404 -3.938 0.571 1.00 88.56 100 TYR A N 1
ATOM 807 C CA . TYR A 1 100 ? 5.970 -3.787 0.820 1.00 88.56 100 TYR A CA 1
ATOM 808 C C . TYR A 1 100 ? 5.242 -5.073 1.198 1.00 88.56 100 TYR A C 1
ATOM 810 O O . TYR A 1 100 ? 4.078 -5.007 1.566 1.00 88.56 100 TYR A O 1
ATOM 818 N N . CYS A 1 101 ? 5.869 -6.239 1.072 1.00 86.12 101 CYS A N 1
ATOM 819 C CA . CYS A 1 101 ? 5.320 -7.512 1.541 1.00 86.12 101 CYS A CA 1
ATOM 820 C C . CYS A 1 101 ? 6.043 -8.036 2.789 1.00 86.12 101 CYS A C 1
ATOM 822 O O . CYS A 1 101 ? 5.761 -9.154 3.217 1.00 86.12 101 CYS A O 1
ATOM 824 N N . ASP A 1 102 ? 6.988 -7.275 3.344 1.00 91.88 102 ASP A N 1
ATOM 825 C CA . ASP A 1 102 ? 7.709 -7.668 4.545 1.00 91.88 102 ASP A CA 1
ATOM 826 C C . ASP A 1 102 ? 6.893 -7.387 5.810 1.00 91.88 102 ASP A C 1
ATOM 828 O O . ASP A 1 102 ? 6.123 -6.425 5.884 1.00 91.88 102 ASP A O 1
ATOM 832 N N . TRP A 1 103 ? 7.065 -8.248 6.813 1.00 93.62 103 TRP A N 1
ATOM 833 C CA . TRP A 1 103 ? 6.322 -8.149 8.062 1.00 93.62 103 TRP A CA 1
ATOM 834 C C . TRP A 1 103 ? 6.636 -6.873 8.837 1.00 93.62 103 TRP A C 1
ATOM 836 O O . TRP A 1 103 ? 5.715 -6.279 9.383 1.00 93.62 103 TRP A O 1
ATOM 846 N N . GLU A 1 104 ? 7.895 -6.435 8.872 1.00 94.31 104 GLU A N 1
ATOM 847 C CA . GLU A 1 104 ? 8.295 -5.272 9.671 1.00 94.31 104 GLU A CA 1
ATOM 848 C C . GLU A 1 104 ? 7.588 -4.003 9.175 1.00 94.31 104 GLU A C 1
ATOM 850 O O . GLU A 1 104 ? 7.028 -3.252 9.972 1.00 94.31 104 GLU A O 1
ATOM 855 N N . ASN A 1 105 ? 7.492 -3.839 7.851 1.00 92.25 105 ASN A N 1
ATOM 856 C CA . ASN A 1 105 ? 6.758 -2.729 7.242 1.00 92.25 105 ASN A CA 1
ATOM 857 C C . ASN A 1 105 ? 5.249 -2.811 7.516 1.00 92.25 105 ASN A C 1
ATOM 859 O O . ASN A 1 105 ? 4.617 -1.799 7.808 1.00 92.25 105 ASN A O 1
ATOM 863 N N . TRP A 1 106 ? 4.650 -4.005 7.447 1.00 94.69 106 TRP A N 1
ATOM 864 C CA . TRP A 1 106 ? 3.221 -4.171 7.746 1.00 94.69 106 TRP A CA 1
ATOM 865 C C . TRP A 1 106 ? 2.908 -3.910 9.217 1.00 94.69 106 TRP A C 1
ATOM 867 O O . TRP A 1 106 ? 1.890 -3.295 9.526 1.00 94.69 106 TRP A O 1
ATOM 877 N N . LEU A 1 107 ? 3.777 -4.364 10.117 1.00 96.75 107 LEU A N 1
ATOM 878 C CA . LEU A 1 107 ? 3.659 -4.129 11.548 1.00 96.75 107 LEU A CA 1
ATOM 879 C C . LEU A 1 107 ? 3.674 -2.631 11.852 1.00 96.75 107 LEU A C 1
ATOM 881 O O . LEU A 1 107 ? 2.790 -2.149 12.562 1.00 96.75 107 LEU A O 1
ATOM 885 N N . GLU A 1 108 ? 4.630 -1.892 11.286 1.00 95.88 108 GLU A N 1
ATOM 886 C CA . GLU A 1 108 ? 4.708 -0.439 11.435 1.00 95.88 108 GLU A CA 1
ATOM 887 C C . GLU A 1 108 ? 3.439 0.246 10.910 1.00 95.88 108 GLU A C 1
ATOM 889 O O . GLU A 1 108 ? 2.782 0.976 11.653 1.00 95.88 108 GLU A O 1
ATOM 894 N N . GLU A 1 109 ? 3.033 -0.049 9.673 1.00 95.44 109 GLU A N 1
ATOM 895 C CA . GLU A 1 109 ? 1.861 0.565 9.038 1.00 95.44 109 GLU A CA 1
ATOM 896 C C . GLU A 1 109 ? 0.564 0.288 9.811 1.00 95.44 109 GLU A C 1
ATOM 898 O O . GLU A 1 109 ? -0.207 1.212 10.086 1.00 95.44 109 GLU A O 1
ATOM 903 N N . ILE A 1 110 ? 0.321 -0.965 10.213 1.00 97.44 110 ILE A N 1
ATOM 904 C CA . ILE A 1 110 ? -0.873 -1.339 10.987 1.00 97.44 110 ILE A CA 1
ATOM 905 C C . ILE A 1 110 ? -0.863 -0.650 12.357 1.00 97.44 110 ILE A C 1
ATOM 907 O O . ILE A 1 110 ? -1.921 -0.214 12.823 1.00 97.44 110 ILE A O 1
ATOM 911 N N . THR A 1 111 ? 0.310 -0.521 12.983 1.00 97.31 111 THR A N 1
ATOM 912 C CA . THR A 1 111 ? 0.471 0.127 14.292 1.00 97.31 111 THR A CA 1
ATOM 913 C C . THR A 1 111 ? 0.198 1.623 14.207 1.00 97.31 111 THR A C 1
ATOM 915 O O . THR A 1 111 ? -0.656 2.130 14.937 1.00 97.31 111 THR A O 1
ATOM 918 N N . VAL A 1 112 ? 0.873 2.330 13.296 1.00 96.31 112 VAL A N 1
ATOM 919 C CA . VAL A 1 112 ? 0.737 3.785 13.129 1.00 96.31 112 VAL A CA 1
ATOM 920 C C . VAL A 1 112 ? -0.697 4.149 12.763 1.00 96.31 112 VAL A C 1
ATOM 922 O O . VAL A 1 112 ? -1.257 5.086 13.329 1.00 96.31 112 VAL A O 1
ATOM 925 N N . ASN A 1 113 ? -1.330 3.366 11.886 1.00 97.00 113 ASN A N 1
ATOM 926 C CA . ASN A 1 113 ? -2.703 3.610 11.459 1.00 97.00 113 ASN A CA 1
ATOM 927 C C . ASN A 1 113 ? -3.773 3.054 12.419 1.00 97.00 113 ASN A C 1
ATOM 929 O O . ASN A 1 113 ? -4.968 3.313 12.240 1.00 97.00 113 ASN A O 1
ATOM 933 N N . ARG A 1 114 ? -3.372 2.301 13.454 1.00 97.50 114 ARG A N 1
ATOM 934 C CA . ARG A 1 114 ? -4.263 1.629 14.420 1.00 97.50 114 ARG A CA 1
ATOM 935 C C . ARG A 1 114 ? -5.324 0.758 13.736 1.00 97.50 114 ARG A C 1
ATOM 937 O O . ARG A 1 114 ? -6.485 0.708 14.149 1.00 97.50 114 ARG A O 1
ATOM 944 N N . TRP A 1 115 ? -4.950 0.083 12.650 1.00 97.81 115 TRP A N 1
ATOM 945 C CA . TRP A 1 115 ? -5.910 -0.650 11.820 1.00 97.81 115 TRP A CA 1
ATOM 946 C C . TRP A 1 115 ? -6.450 -1.918 12.477 1.00 97.81 115 TRP A C 1
ATOM 948 O O . TRP A 1 115 ? -7.587 -2.296 12.189 1.00 97.81 115 TRP A O 1
ATOM 958 N N . ALA A 1 116 ? -5.698 -2.526 13.395 1.00 97.12 116 ALA A N 1
ATOM 959 C CA . ALA A 1 116 ? -6.130 -3.709 14.139 1.00 97.12 116 ALA A CA 1
ATOM 960 C C . ALA A 1 116 ? -7.223 -3.418 15.188 1.00 97.12 116 ALA A C 1
ATOM 962 O O . ALA A 1 116 ? -7.759 -4.341 15.796 1.00 97.12 116 ALA A O 1
ATOM 963 N N . GLU A 1 117 ? -7.578 -2.150 15.413 1.00 96.19 117 GLU A N 1
ATOM 964 C CA . GLU A 1 117 ? -8.589 -1.783 16.399 1.00 96.19 117 GLU A CA 1
ATOM 965 C C . GLU A 1 117 ? -10.017 -1.897 15.870 1.00 96.19 117 GLU A C 1
ATOM 967 O O . GLU A 1 117 ? -10.323 -1.602 14.709 1.00 96.19 117 GLU A O 1
ATOM 972 N N . ASN A 1 118 ? -10.937 -2.248 16.766 1.00 93.50 118 ASN A N 1
ATOM 973 C CA . ASN A 1 118 ? -12.342 -2.368 16.425 1.00 93.50 118 ASN A CA 1
ATOM 974 C C . ASN A 1 118 ? -12.942 -1.034 15.951 1.00 93.50 118 ASN A C 1
ATOM 976 O O . ASN A 1 118 ? -12.976 -0.044 16.682 1.00 93.50 118 ASN A O 1
ATOM 980 N N . GLY A 1 119 ? -13.500 -1.030 14.740 1.00 90.44 119 GLY A N 1
ATOM 981 C CA . GLY A 1 119 ? -14.103 0.163 14.143 1.00 90.44 119 GLY A CA 1
ATOM 982 C C . GLY A 1 119 ? -13.123 1.069 13.394 1.00 90.44 119 GLY A C 1
ATOM 983 O O . GLY A 1 119 ? -13.559 2.117 12.910 1.00 90.44 119 GLY A O 1
ATOM 984 N N . SER A 1 120 ? -11.859 0.657 13.258 1.00 94.69 120 SER A N 1
ATOM 985 C CA . SER A 1 120 ? -10.867 1.319 12.411 1.00 94.69 120 SER A CA 1
ATOM 986 C C . SER A 1 120 ? -11.361 1.520 10.973 1.00 94.69 120 SER A C 1
ATOM 988 O O . SER A 1 120 ? -12.085 0.695 10.401 1.00 94.69 120 SER A O 1
ATOM 990 N N . GLU A 1 121 ? -10.953 2.635 10.379 1.00 94.75 121 GLU A N 1
ATOM 991 C CA . GLU A 1 121 ? -11.106 2.916 8.949 1.00 94.75 121 GLU A CA 1
ATOM 992 C C . GLU A 1 121 ? -9.735 2.946 8.278 1.00 94.75 121 GLU A C 1
ATOM 994 O O . GLU A 1 121 ? -8.718 3.102 8.952 1.00 94.75 121 GLU A O 1
ATOM 999 N N . ARG A 1 122 ? -9.710 2.823 6.948 1.00 93.06 122 ARG A N 1
ATOM 1000 C CA . ARG A 1 122 ? -8.472 2.896 6.167 1.00 93.06 122 ARG A CA 1
ATOM 1001 C C . ARG A 1 122 ? -7.716 4.202 6.426 1.00 93.06 122 ARG A C 1
ATOM 1003 O O . ARG A 1 122 ? -6.535 4.177 6.740 1.00 93.06 122 ARG A O 1
ATOM 1010 N N . TYR A 1 123 ? -8.426 5.327 6.409 1.00 93.81 123 TYR A N 1
ATOM 1011 C CA . TYR A 1 123 ? -7.909 6.629 6.833 1.00 93.81 123 TYR A CA 1
ATOM 1012 C C . TYR A 1 123 ? -8.392 6.919 8.254 1.00 93.81 123 TYR A C 1
ATOM 1014 O O . TYR A 1 123 ? -9.425 7.556 8.458 1.00 93.81 123 TYR A O 1
ATOM 1022 N N . ASN A 1 124 ? -7.683 6.372 9.243 1.00 95.06 124 ASN A N 1
ATOM 1023 C CA . ASN A 1 124 ? -8.181 6.277 10.618 1.00 95.06 124 ASN A CA 1
ATOM 1024 C C . ASN A 1 124 ? -8.031 7.568 11.440 1.00 95.06 124 ASN A C 1
ATOM 1026 O O . ASN A 1 124 ? -8.495 7.617 12.577 1.00 95.06 124 ASN A O 1
ATOM 1030 N N . PHE A 1 125 ? -7.403 8.606 10.891 1.00 95.56 125 PHE A N 1
ATOM 1031 C CA . PHE A 1 125 ? -7.164 9.878 11.571 1.00 95.56 125 PHE A CA 1
ATOM 1032 C C . PHE A 1 125 ? -7.839 11.030 10.836 1.00 95.56 125 PHE A C 1
ATOM 1034 O O . PHE A 1 125 ? -7.848 11.079 9.607 1.00 95.56 125 PHE A O 1
ATOM 1041 N N . ILE A 1 126 ? -8.418 11.953 11.603 1.00 93.81 126 ILE A N 1
ATOM 1042 C CA . ILE A 1 126 ? -9.054 13.165 11.087 1.00 93.81 126 ILE A CA 1
ATOM 1043 C C . ILE A 1 126 ? -8.595 14.387 11.871 1.00 93.81 126 ILE A C 1
ATOM 1045 O O . ILE A 1 126 ? -8.547 14.357 13.103 1.00 93.81 126 ILE A O 1
ATOM 1049 N N . ASP A 1 127 ? -8.335 15.476 11.157 1.00 94.50 127 ASP A N 1
ATOM 1050 C CA . ASP A 1 127 ? -8.042 16.765 11.771 1.00 94.50 127 ASP A CA 1
ATOM 1051 C C . ASP A 1 127 ? -9.339 17.502 12.100 1.00 94.50 127 ASP A C 1
ATOM 1053 O O . ASP A 1 127 ? -10.259 17.629 11.285 1.00 94.50 127 ASP A O 1
ATOM 1057 N N . LYS A 1 128 ? -9.432 17.982 13.336 1.00 90.06 128 LYS A N 1
ATOM 1058 C CA . LYS A 1 128 ? -10.558 18.771 13.824 1.00 90.06 128 LYS A CA 1
ATOM 1059 C C . LYS A 1 128 ? -10.307 20.256 13.601 1.00 90.06 128 LYS A C 1
ATOM 1061 O O . LYS A 1 128 ? -9.182 20.732 13.490 1.00 90.06 128 LYS A O 1
ATOM 1066 N N . LYS A 1 129 ? -11.400 21.023 13.623 1.00 90.06 129 LYS A N 1
ATOM 1067 C CA . LYS A 1 129 ? -11.369 22.490 13.498 1.00 90.06 129 LYS A CA 1
ATOM 1068 C C . LYS A 1 129 ? -10.570 23.187 14.604 1.00 90.06 129 LYS A C 1
ATOM 1070 O O . LYS A 1 129 ? -10.150 24.319 14.407 1.00 90.06 129 LYS A O 1
ATOM 1075 N N . ASP A 1 130 ? -10.390 22.537 15.751 1.00 90.19 130 ASP A N 1
ATOM 1076 C CA . ASP A 1 130 ? -9.594 23.039 16.876 1.00 90.19 130 ASP A CA 1
ATOM 1077 C C . ASP A 1 130 ? -8.085 22.758 16.724 1.00 90.19 130 ASP A C 1
ATOM 1079 O O . ASP A 1 130 ? -7.314 23.057 17.633 1.00 90.19 130 ASP A O 1
ATOM 1083 N N . GLY A 1 131 ? -7.660 22.203 15.583 1.00 89.31 131 GLY A N 1
ATOM 1084 C CA . GLY A 1 131 ? -6.266 21.871 15.294 1.00 89.31 131 GLY A CA 1
ATOM 1085 C C . GLY A 1 131 ? -5.794 20.554 15.910 1.00 89.31 131 GLY A C 1
ATOM 1086 O O . GLY A 1 131 ? -4.616 20.231 15.792 1.00 89.31 131 GLY A O 1
ATOM 1087 N N . THR A 1 132 ? -6.675 19.789 16.564 1.00 92.06 132 THR A N 1
ATOM 1088 C CA . THR A 1 132 ? -6.330 18.471 17.113 1.00 92.06 132 THR A CA 1
ATOM 1089 C C . THR A 1 132 ? -6.638 17.347 16.126 1.00 92.06 132 THR A C 1
ATOM 1091 O O . THR A 1 132 ? -7.636 17.391 15.407 1.00 92.06 132 THR A O 1
ATOM 1094 N N . THR A 1 133 ? -5.820 16.298 16.123 1.00 94.00 133 THR A N 1
ATOM 1095 C CA . THR A 1 133 ? -6.085 15.076 15.351 1.00 94.00 133 THR A CA 1
ATOM 1096 C C . THR A 1 133 ? -6.800 14.055 16.234 1.00 94.00 133 THR A C 1
ATOM 1098 O O . THR A 1 133 ? -6.437 13.850 17.393 1.00 94.00 133 THR A O 1
ATOM 1101 N N . ALA A 1 134 ? -7.830 13.400 15.701 1.00 92.56 134 ALA A N 1
ATOM 1102 C CA . ALA A 1 134 ? -8.563 12.348 16.397 1.00 92.56 134 ALA A CA 1
ATOM 1103 C C . ALA A 1 134 ? -8.573 11.042 15.604 1.00 92.56 134 ALA A C 1
ATOM 1105 O O . ALA A 1 134 ? -8.737 11.046 14.386 1.00 92.56 134 ALA A O 1
ATOM 1106 N N . CYS A 1 135 ? -8.460 9.925 16.323 1.00 94.94 135 CYS A N 1
ATOM 1107 C CA . CYS A 1 135 ? -8.613 8.588 15.764 1.00 94.94 135 CYS A CA 1
ATOM 1108 C C . CYS A 1 135 ? -10.100 8.218 15.651 1.00 94.94 135 CYS A C 1
ATOM 1110 O O . CYS A 1 135 ? -10.865 8.349 16.610 1.00 94.94 135 CYS A O 1
ATOM 1112 N N . ILE A 1 136 ? -10.520 7.720 14.491 1.00 93.38 136 ILE A N 1
ATOM 1113 C CA . ILE A 1 136 ? -11.905 7.329 14.216 1.00 93.38 136 ILE A CA 1
ATOM 1114 C C . ILE A 1 136 ? -12.332 6.145 15.090 1.00 93.38 136 ILE A C 1
ATOM 1116 O O . ILE A 1 136 ? -13.467 6.131 15.574 1.00 93.38 136 ILE A O 1
ATOM 1120 N N . ALA A 1 137 ? -11.440 5.180 15.336 1.00 92.25 137 ALA A N 1
ATOM 1121 C CA . ALA A 1 137 ? -11.726 4.052 16.225 1.00 92.25 137 ALA A CA 1
ATOM 1122 C C . ALA A 1 137 ? -12.090 4.531 17.645 1.00 92.25 137 ALA A C 1
ATOM 1124 O O . ALA A 1 137 ? -13.100 4.094 18.208 1.00 92.25 137 ALA A O 1
ATOM 1125 N N . ASP A 1 138 ? -11.355 5.513 18.179 1.00 93.81 138 ASP A N 1
ATOM 1126 C CA . ASP A 1 138 ? -11.646 6.112 19.488 1.00 93.81 138 ASP A CA 1
ATOM 1127 C C . ASP A 1 138 ? -12.992 6.840 19.490 1.00 93.81 138 ASP A C 1
ATOM 1129 O O . ASP A 1 138 ? -13.806 6.640 20.392 1.00 93.81 138 ASP A O 1
ATOM 1133 N N . LEU A 1 139 ? -13.271 7.639 18.455 1.00 91.62 139 LEU A N 1
ATOM 1134 C CA . LEU A 1 139 ? -14.543 8.358 18.330 1.00 91.62 139 LEU A CA 1
ATOM 1135 C C . LEU A 1 139 ? -15.736 7.392 18.296 1.00 91.62 139 LEU A C 1
ATOM 1137 O O . LEU A 1 139 ? -16.733 7.607 18.990 1.00 91.62 139 LEU A O 1
ATOM 1141 N N . LYS A 1 140 ? -15.630 6.290 17.543 1.00 91.75 140 LYS A N 1
ATOM 1142 C CA . LYS A 1 140 ? -16.665 5.246 17.492 1.00 91.75 140 LYS A CA 1
ATOM 1143 C C . LYS A 1 140 ? -16.824 4.538 18.836 1.00 91.75 140 LYS A C 1
ATOM 1145 O O . LYS A 1 140 ? -17.954 4.262 19.243 1.00 91.75 140 LYS A O 1
ATOM 1150 N N . LYS A 1 141 ? -15.725 4.267 19.544 1.00 90.69 141 LYS A N 1
ATOM 1151 C CA . LYS A 1 141 ? -15.750 3.683 20.892 1.00 90.69 141 LYS A CA 1
ATOM 1152 C C . LYS A 1 141 ? -16.469 4.603 21.885 1.00 90.69 141 LYS A C 1
ATOM 1154 O O . LYS A 1 141 ? -17.378 4.143 22.574 1.00 90.69 141 LYS A O 1
ATOM 1159 N N . MET A 1 142 ? -16.131 5.894 21.902 1.00 90.31 142 MET A N 1
ATOM 1160 C CA . MET A 1 142 ? -16.773 6.905 22.754 1.00 90.31 142 MET A CA 1
ATOM 1161 C C . MET A 1 142 ? -18.271 7.047 22.458 1.00 90.31 142 MET A C 1
ATOM 1163 O O . MET A 1 142 ? -19.081 7.142 23.383 1.00 90.31 142 MET A O 1
ATOM 1167 N N . ALA A 1 143 ? -18.658 7.015 21.180 1.00 87.69 143 ALA A N 1
ATOM 1168 C CA . ALA A 1 143 ? -20.057 7.103 20.776 1.00 87.69 143 ALA A CA 1
ATOM 1169 C C . ALA A 1 143 ? -20.874 5.907 21.292 1.00 87.69 143 ALA A C 1
ATOM 1171 O O . ALA A 1 143 ? -21.928 6.101 21.898 1.00 87.69 143 ALA A O 1
ATOM 1172 N N . ARG A 1 144 ? -20.352 4.680 21.145 1.00 87.06 144 ARG A N 1
ATOM 1173 C CA . ARG A 1 144 ? -20.995 3.463 21.673 1.00 87.06 144 ARG A CA 1
ATOM 1174 C C . ARG A 1 144 ? -21.135 3.500 23.194 1.00 87.06 144 ARG A C 1
ATOM 1176 O O . ARG A 1 144 ? -22.187 3.153 23.718 1.00 87.06 144 ARG A O 1
ATOM 1183 N N . GLN A 1 145 ? -20.094 3.946 23.901 1.00 89.06 145 GLN A N 1
ATOM 1184 C CA . GLN A 1 145 ? -20.125 4.096 25.363 1.00 89.06 145 GLN A CA 1
ATOM 1185 C C . GLN A 1 145 ? -21.155 5.134 25.822 1.00 89.06 145 GLN A C 1
ATOM 1187 O O . GLN A 1 145 ? -21.762 4.973 26.874 1.00 89.06 145 GLN A O 1
ATOM 1192 N N . SER A 1 146 ? -21.390 6.162 25.008 1.00 89.94 146 SER A N 1
ATOM 1193 C CA . SER A 1 146 ? -22.414 7.187 25.243 1.00 89.94 146 SER A CA 1
ATOM 1194 C C . SER A 1 146 ? -23.831 6.749 24.832 1.00 89.94 146 SER A C 1
ATOM 1196 O O . SER A 1 146 ? -24.757 7.550 24.899 1.00 89.94 146 SER A O 1
ATOM 1198 N N . GLY A 1 147 ? -24.019 5.496 24.398 1.00 84.31 147 GLY A N 1
ATOM 1199 C CA . GLY A 1 147 ? -25.323 4.945 24.017 1.00 84.31 147 GLY A CA 1
ATOM 1200 C C . GLY A 1 147 ? -25.769 5.265 22.587 1.00 84.31 147 GLY A C 1
ATOM 1201 O O . GLY A 1 147 ? -26.898 4.942 22.219 1.00 84.31 147 GLY A O 1
ATOM 1202 N N . PHE A 1 148 ? -24.907 5.863 21.760 1.00 75.75 148 PHE A N 1
ATOM 1203 C CA . PHE A 1 148 ? -25.185 6.000 20.331 1.00 75.75 148 PHE A CA 1
ATOM 1204 C C . PHE A 1 148 ? -24.997 4.641 19.634 1.00 75.75 148 PHE A C 1
ATOM 1206 O O . PHE A 1 148 ? -24.100 3.869 19.978 1.00 75.75 148 PHE A O 1
ATOM 1213 N N . GLY A 1 149 ? -25.864 4.337 18.660 1.00 70.50 149 GLY A N 1
ATOM 1214 C CA . GLY A 1 149 ? -25.804 3.105 17.866 1.00 70.50 149 GLY A CA 1
ATOM 1215 C C . GLY A 1 149 ? -24.564 3.016 16.965 1.00 70.50 149 GLY A C 1
ATOM 1216 O O . GLY A 1 149 ? -23.581 3.735 17.140 1.00 70.50 149 GLY A O 1
ATOM 1217 N N . ALA A 1 150 ? -24.593 2.125 15.969 1.00 64.50 150 ALA A N 1
ATOM 1218 C CA . ALA A 1 150 ? -23.505 2.022 14.998 1.00 64.50 150 ALA A CA 1
ATOM 1219 C C . ALA A 1 150 ? -23.298 3.370 14.279 1.00 64.50 150 ALA A C 1
ATOM 1221 O O . ALA A 1 150 ? -24.147 3.805 13.506 1.00 64.50 150 ALA A O 1
ATOM 1222 N N . VAL A 1 151 ? -22.169 4.033 14.547 1.00 60.34 151 VAL A N 1
ATOM 1223 C CA . VAL A 1 151 ? -21.778 5.267 13.856 1.00 60.34 151 VAL A CA 1
ATOM 1224 C C . VAL A 1 151 ? -21.251 4.882 12.478 1.00 60.34 151 VAL A C 1
ATOM 1226 O O . VAL A 1 151 ? -20.116 4.419 12.340 1.00 60.34 151 VAL A O 1
ATOM 1229 N N . VAL A 1 152 ? -22.113 5.020 11.474 1.00 53.25 152 VAL A N 1
ATOM 1230 C CA . VAL A 1 152 ? -21.794 4.818 10.058 1.00 53.25 152 VAL A CA 1
ATOM 1231 C C . VAL A 1 152 ? -21.481 6.187 9.462 1.00 53.25 152 VAL A C 1
ATOM 1233 O O . VAL A 1 152 ? -22.276 7.116 9.608 1.00 53.25 152 VAL A O 1
ATOM 1236 N N . ARG A 1 153 ? -20.313 6.335 8.831 1.00 51.25 153 ARG A N 1
ATOM 1237 C CA . ARG A 1 153 ? -20.028 7.508 7.999 1.00 51.25 153 ARG A CA 1
ATOM 1238 C C . ARG A 1 153 ? -20.904 7.432 6.745 1.00 51.25 153 ARG A C 1
ATOM 1240 O O . ARG A 1 153 ? -20.963 6.372 6.126 1.00 51.25 153 ARG A O 1
ATOM 1247 N N . ALA A 1 154 ? -21.600 8.526 6.441 1.00 39.06 154 ALA A N 1
ATOM 1248 C CA . ALA A 1 154 ? -22.225 8.740 5.138 1.00 39.06 154 ALA A CA 1
ATOM 1249 C C . ALA A 1 154 ? -21.155 9.035 4.082 1.00 39.06 154 ALA A C 1
ATOM 1251 O O . ALA A 1 154 ? -20.131 9.652 4.466 1.00 39.06 154 ALA A O 1
#

Radius of gyration: 20.29 Å; chains: 1; bounding box: 49×38×56 Å

Sequence (154 aa):
MNVKAYKTPSIEQIENEFHCDRKDAERAWNYAFESAQERFWEEAQDIAKDLFPDCTFGAEGRCGGWAVVYQLPPVDSWDAVQVAKWASFESQLKKMVKGYCDWENWLEEITVNRWAENGSERYNFIDKKDGTTACIADLKKMARQSGFGAVVRA